Protein AF-A0A0D8Y1W6-F1 (afdb_monomer_lite)

Sequence (176 aa):
MQSVVPCFPGSSHENQMAIASGLFPGSQKAESCLRTAQSNTSSDCFEPIWSIYKRQAGGITALHSWPADSNIKAAYDQSDSYLGYRPDYFINGSLSLQSQLDMVLQWLGKSESLRPGLILVNYDGLRKIALKRYNQSEIRSELIEIDRSLDSFFLQLYRNDILGCVNIAIVSDQGE

Structure (mmCIF, N/CA/C/O backbone):
data_AF-A0A0D8Y1W6-F1
#
_entry.id   AF-A0A0D8Y1W6-F1
#
loop_
_atom_site.group_PDB
_atom_site.id
_atom_site.type_symbol
_atom_site.label_atom_id
_atom_site.label_alt_id
_atom_site.label_comp_id
_atom_site.label_asym_id
_atom_site.label_entity_id
_atom_site.label_seq_id
_atom_site.pdbx_PDB_ins_code
_atom_site.Cartn_x
_atom_site.Cartn_y
_atom_site.Cartn_z
_atom_site.occupancy
_atom_site.B_iso_or_equiv
_atom_site.auth_seq_id
_atom_site.auth_comp_id
_atom_site.auth_asym_id
_atom_site.auth_atom_id
_atom_site.pdbx_PDB_model_num
ATOM 1 N N . MET A 1 1 ? -13.876 -18.848 11.441 1.00 51.41 1 MET A N 1
ATOM 2 C CA . MET A 1 1 ? -13.401 -17.495 11.090 1.00 51.41 1 MET A CA 1
ATOM 3 C C . MET A 1 1 ? -11.927 -17.638 10.755 1.00 51.41 1 MET A C 1
ATOM 5 O O . MET A 1 1 ? -11.219 -18.215 11.568 1.00 51.41 1 MET A O 1
ATOM 9 N N . GLN A 1 2 ? -11.500 -17.282 9.545 1.00 80.50 2 GLN A N 1
ATOM 10 C CA . GLN A 1 2 ? -10.084 -17.338 9.161 1.00 80.50 2 GLN A CA 1
ATOM 11 C C . GLN A 1 2 ? -9.457 -15.975 9.474 1.00 80.50 2 GLN A C 1
ATOM 13 O O . GLN A 1 2 ? -10.071 -14.953 9.179 1.00 80.50 2 GLN A O 1
ATOM 18 N N . SER A 1 3 ? -8.285 -15.959 10.106 1.00 82.12 3 SER A N 1
ATOM 19 C CA . SER A 1 3 ? -7.547 -14.739 10.444 1.00 82.12 3 SER A CA 1
ATOM 20 C C . SER A 1 3 ? -6.061 -14.914 10.141 1.00 82.12 3 SER A C 1
ATOM 22 O O . SER A 1 3 ? -5.530 -16.024 10.195 1.00 82.12 3 SER A O 1
ATOM 24 N N . VAL A 1 4 ? -5.393 -13.807 9.818 1.00 84.44 4 VAL A N 1
ATOM 25 C CA . VAL A 1 4 ? -3.929 -13.747 9.769 1.00 84.44 4 VAL A CA 1
ATOM 26 C C . VAL A 1 4 ? -3.431 -13.522 11.196 1.00 84.44 4 VAL A C 1
ATOM 28 O O . VAL A 1 4 ? -3.931 -12.638 11.890 1.00 84.44 4 VAL A O 1
ATOM 31 N N . VAL A 1 5 ? -2.486 -14.347 11.649 1.00 86.50 5 VAL A N 1
ATOM 32 C CA . VAL A 1 5 ? -1.955 -14.285 13.017 1.00 86.50 5 VAL A CA 1
ATOM 33 C C . VAL A 1 5 ? -0.715 -13.381 13.033 1.00 86.50 5 VAL A C 1
ATOM 35 O O . VAL A 1 5 ? 0.247 -13.696 12.330 1.00 86.50 5 VAL A O 1
ATOM 38 N N . PRO A 1 6 ? -0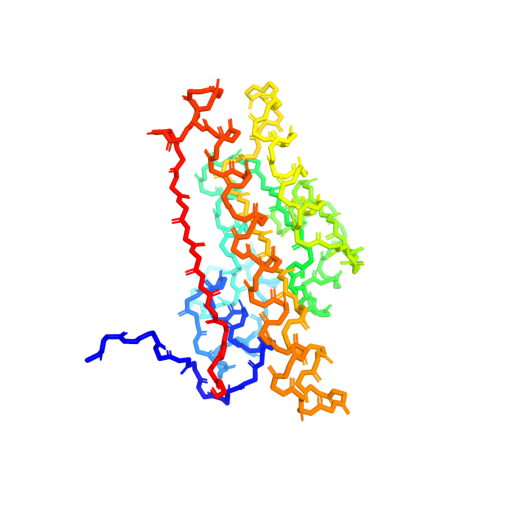.713 -12.273 13.800 1.00 87.62 6 PRO A N 1
ATOM 39 C CA . PRO A 1 6 ? 0.455 -11.404 13.915 1.00 87.62 6 PRO A CA 1
ATOM 40 C C . PRO A 1 6 ? 1.601 -12.099 14.661 1.00 87.62 6 PRO A C 1
ATOM 42 O O . PRO A 1 6 ? 1.391 -13.059 15.408 1.00 87.62 6 PRO A O 1
ATOM 45 N N . CYS A 1 7 ? 2.826 -11.600 14.495 1.00 85.81 7 CYS A N 1
ATOM 46 C CA . CYS A 1 7 ? 3.954 -12.079 15.282 1.00 85.81 7 CYS A CA 1
ATOM 47 C C . CYS A 1 7 ? 3.866 -11.595 16.739 1.00 85.81 7 CYS A C 1
ATOM 49 O O . CYS A 1 7 ? 3.197 -10.612 17.060 1.00 85.81 7 CYS A O 1
ATOM 51 N N . PHE A 1 8 ? 4.564 -12.308 17.627 1.00 81.69 8 PHE A N 1
ATOM 52 C CA . PHE A 1 8 ? 4.801 -11.872 19.001 1.00 81.69 8 PHE A CA 1
ATOM 53 C C . PHE A 1 8 ? 6.203 -11.237 19.108 1.00 81.69 8 PHE A C 1
ATOM 55 O O . PHE A 1 8 ? 7.159 -11.860 18.633 1.00 81.69 8 PHE A O 1
ATOM 62 N N . PRO A 1 9 ? 6.365 -10.060 19.745 1.00 81.19 9 PRO A N 1
ATOM 63 C CA . PRO A 1 9 ? 5.332 -9.235 20.380 1.00 81.19 9 PRO A CA 1
ATOM 64 C C . PRO A 1 9 ? 4.369 -8.625 19.355 1.00 81.19 9 PRO A C 1
ATOM 66 O O . PRO A 1 9 ? 4.768 -8.306 18.242 1.00 81.19 9 PRO A O 1
ATOM 69 N N . GLY A 1 10 ? 3.103 -8.435 19.741 1.00 77.06 10 GLY A N 1
ATOM 70 C CA . GLY A 1 10 ? 2.064 -7.852 18.883 1.00 77.06 10 GLY A CA 1
ATOM 71 C C . GLY A 1 10 ? 2.223 -6.344 18.674 1.00 77.06 10 GLY A C 1
ATOM 72 O O . GLY A 1 10 ? 1.259 -5.609 18.848 1.00 77.06 10 GLY A O 1
ATOM 73 N N . SER A 1 11 ? 3.437 -5.862 18.398 1.00 83.19 11 SER A N 1
ATOM 74 C CA . SER A 1 11 ? 3.701 -4.449 18.157 1.00 83.19 11 SER A CA 1
ATOM 75 C C . SER A 1 11 ? 3.625 -4.126 16.663 1.00 83.19 11 SER A C 1
ATOM 77 O O . SER A 1 11 ? 4.128 -4.860 15.816 1.00 83.19 11 SER A O 1
ATOM 79 N N . SER A 1 12 ? 3.014 -2.984 16.340 1.00 84.00 12 SER A N 1
ATOM 80 C CA . SER A 1 12 ? 2.843 -2.518 14.956 1.00 84.00 12 SER A CA 1
ATOM 81 C C . SER A 1 12 ? 4.146 -2.458 14.168 1.00 84.00 12 SER A C 1
ATOM 83 O O . SER A 1 12 ? 4.207 -2.969 13.056 1.00 84.00 12 SER A O 1
ATOM 85 N N . HIS A 1 13 ? 5.216 -1.920 14.762 1.00 84.44 13 HIS A N 1
ATOM 86 C CA . HIS A 1 13 ? 6.500 -1.834 14.072 1.00 84.44 13 HIS A CA 1
ATOM 87 C C . HIS A 1 13 ? 7.050 -3.224 13.728 1.00 84.44 13 HIS A C 1
ATOM 89 O O . HIS A 1 13 ? 7.363 -3.486 12.571 1.00 84.44 13 HIS A O 1
ATOM 95 N N . GLU A 1 14 ? 7.115 -4.137 14.699 1.00 85.31 14 GLU A N 1
ATOM 96 C CA . GLU A 1 14 ? 7.667 -5.481 14.489 1.00 85.31 14 GLU A CA 1
ATOM 97 C C . GLU A 1 14 ? 6.832 -6.290 13.487 1.00 85.31 14 GLU A C 1
ATOM 99 O O . GLU A 1 14 ? 7.389 -6.993 12.642 1.00 85.31 14 GLU A O 1
ATOM 104 N N . ASN A 1 15 ? 5.504 -6.152 13.517 1.00 89.19 15 ASN A N 1
ATOM 105 C CA . ASN A 1 15 ? 4.618 -6.840 12.582 1.00 89.19 15 ASN A CA 1
ATOM 106 C C . ASN A 1 15 ? 4.668 -6.252 11.169 1.00 89.19 15 ASN A C 1
ATOM 108 O O . ASN A 1 15 ? 4.690 -7.008 10.202 1.00 89.19 15 ASN A O 1
ATOM 112 N N . GLN A 1 16 ? 4.759 -4.929 11.015 1.00 89.19 16 GLN A N 1
ATOM 113 C CA . GLN A 1 16 ? 4.969 -4.298 9.706 1.00 89.19 16 GLN A CA 1
ATOM 114 C C . GLN A 1 16 ? 6.308 -4.730 9.089 1.00 89.19 16 GLN A C 1
ATOM 116 O O . GLN A 1 16 ? 6.381 -5.033 7.896 1.00 89.19 16 GLN A O 1
ATOM 121 N N . MET A 1 17 ? 7.364 -4.830 9.901 1.00 86.00 17 MET A N 1
ATOM 122 C CA . MET A 1 17 ? 8.653 -5.355 9.448 1.00 86.00 17 MET A CA 1
ATOM 123 C C . MET A 1 17 ? 8.585 -6.854 9.133 1.00 86.00 17 MET A C 1
ATOM 125 O O . MET A 1 17 ? 9.200 -7.293 8.161 1.00 86.00 17 MET A O 1
ATOM 129 N N . ALA A 1 18 ? 7.800 -7.634 9.881 1.00 88.12 18 ALA A N 1
ATOM 130 C CA . ALA A 1 18 ? 7.564 -9.049 9.594 1.00 88.12 18 ALA A CA 1
ATOM 131 C C . ALA A 1 18 ? 6.827 -9.233 8.262 1.00 88.12 18 ALA A C 1
ATOM 133 O O . ALA A 1 18 ? 7.240 -10.057 7.453 1.00 88.12 18 ALA A O 1
ATOM 134 N N . ILE A 1 19 ? 5.805 -8.418 7.982 1.00 91.19 19 ILE A N 1
ATOM 135 C CA . ILE A 1 19 ? 5.100 -8.406 6.690 1.00 91.19 19 ILE A CA 1
ATOM 136 C C . ILE A 1 19 ? 6.080 -8.114 5.548 1.00 91.19 19 ILE A C 1
ATOM 138 O O . ILE A 1 19 ? 6.037 -8.768 4.509 1.00 91.19 19 ILE A O 1
ATOM 142 N N . ALA A 1 20 ? 6.986 -7.155 5.743 1.00 89.12 20 ALA A N 1
ATOM 143 C CA . ALA A 1 20 ? 7.932 -6.752 4.712 1.00 89.12 20 ALA A CA 1
ATOM 144 C C . ALA A 1 20 ? 9.125 -7.703 4.531 1.00 89.12 20 ALA A C 1
ATOM 146 O O . ALA A 1 20 ? 9.789 -7.609 3.507 1.00 89.12 20 ALA A O 1
ATOM 147 N N . SER A 1 21 ? 9.440 -8.576 5.489 1.00 85.50 21 SER A N 1
ATOM 148 C CA . SER A 1 21 ? 10.651 -9.421 5.443 1.00 85.50 21 SER A CA 1
ATOM 149 C C . SER A 1 21 ? 10.379 -10.923 5.500 1.00 85.50 21 SER A C 1
ATOM 151 O O . SER A 1 21 ? 11.247 -11.713 5.147 1.00 85.50 21 SER A O 1
ATOM 153 N N . GLY A 1 22 ? 9.202 -11.338 5.970 1.00 88.19 22 GLY A N 1
ATOM 154 C CA . GLY A 1 22 ? 8.909 -12.731 6.306 1.00 88.19 22 GLY A CA 1
ATOM 155 C C . GLY A 1 22 ? 9.619 -13.229 7.572 1.00 88.19 22 GLY A C 1
ATOM 156 O O . GLY A 1 22 ? 9.570 -14.424 7.859 1.00 88.19 22 GLY A O 1
ATOM 157 N N . LEU A 1 23 ? 10.279 -12.347 8.333 1.00 85.19 23 LEU A N 1
ATOM 158 C CA . LEU A 1 23 ? 11.065 -12.708 9.513 1.00 85.19 23 LEU A CA 1
ATOM 159 C C . LEU A 1 23 ? 10.307 -12.439 10.816 1.00 85.19 23 LEU A C 1
ATOM 161 O O . LEU A 1 23 ? 9.689 -11.385 10.995 1.00 85.19 23 LEU A O 1
ATOM 165 N N . PHE A 1 24 ? 10.442 -13.360 11.774 1.00 85.44 24 PHE A N 1
ATOM 166 C CA . PHE A 1 24 ? 9.971 -13.150 13.143 1.00 85.44 24 PHE A CA 1
ATOM 167 C C . PHE A 1 24 ? 10.706 -11.974 13.813 1.00 85.44 24 PHE A C 1
ATOM 169 O O . PHE A 1 24 ? 11.888 -11.762 13.529 1.00 85.44 24 PHE A O 1
ATOM 176 N N . PRO A 1 25 ? 10.080 -11.267 14.775 1.00 82.88 25 PRO A N 1
ATOM 177 C CA . PRO A 1 25 ? 10.680 -10.108 15.448 1.00 82.88 25 PRO A CA 1
ATOM 178 C C . PRO A 1 25 ? 12.061 -10.369 16.067 1.00 82.88 25 PRO A C 1
ATOM 180 O O . PRO A 1 25 ? 12.925 -9.495 16.060 1.00 82.88 25 PRO A O 1
ATOM 183 N N . GLY A 1 26 ? 12.309 -11.587 16.562 1.00 77.50 26 GLY A N 1
ATOM 184 C CA . GLY A 1 26 ? 13.626 -11.985 17.073 1.00 77.50 26 GLY A CA 1
ATOM 185 C C . GLY A 1 26 ? 14.726 -11.984 16.004 1.00 77.50 26 GLY A C 1
ATOM 186 O O . GLY A 1 26 ? 15.849 -11.580 16.289 1.00 77.50 26 GLY A O 1
ATOM 187 N N . SER A 1 27 ? 14.392 -12.371 14.771 1.00 77.12 27 SER A N 1
ATOM 188 C CA . SER A 1 27 ? 15.316 -12.436 13.630 1.00 77.12 27 SER A CA 1
ATOM 189 C C . SER A 1 27 ? 15.483 -11.090 12.920 1.00 77.12 27 SER A C 1
ATOM 191 O O . SER A 1 27 ? 16.483 -10.879 12.248 1.00 77.12 27 SER A O 1
ATOM 193 N N . GLN A 1 28 ? 14.551 -10.149 13.100 1.00 72.81 28 GLN A N 1
ATOM 194 C CA . GLN A 1 28 ? 14.673 -8.783 12.565 1.00 72.81 28 GLN A CA 1
ATOM 195 C C . GLN A 1 28 ? 15.815 -7.990 13.219 1.00 72.81 28 GLN A C 1
ATOM 197 O O . GLN A 1 28 ? 16.329 -7.047 12.630 1.00 72.81 28 GLN A O 1
ATOM 202 N N . LYS A 1 29 ? 16.208 -8.376 14.440 1.00 60.69 29 LYS A N 1
ATOM 203 C CA . LYS A 1 29 ? 17.311 -7.770 15.202 1.00 60.69 29 LYS A CA 1
ATOM 204 C C . LYS A 1 29 ? 18.680 -8.364 14.856 1.00 60.69 29 LYS A C 1
ATOM 206 O O . LYS A 1 29 ? 19.678 -7.901 15.406 1.00 60.69 29 LYS A O 1
ATOM 211 N N . ALA A 1 30 ? 18.734 -9.392 14.002 1.00 51.75 30 ALA A N 1
ATOM 212 C CA . ALA A 1 30 ? 19.996 -9.870 13.449 1.00 51.75 30 ALA A CA 1
ATOM 213 C C . ALA A 1 30 ? 20.663 -8.729 12.665 1.00 51.75 30 ALA A C 1
ATOM 215 O O . ALA A 1 30 ? 19.964 -7.882 12.105 1.00 51.75 30 ALA A O 1
ATOM 216 N N . GLU A 1 31 ? 22.001 -8.666 12.673 1.00 51.28 31 GLU A N 1
ATOM 217 C CA . GLU A 1 31 ? 22.733 -7.591 11.997 1.00 51.28 31 GLU A CA 1
ATOM 218 C C . GLU A 1 31 ? 22.197 -7.401 10.573 1.00 51.28 31 GLU A C 1
ATOM 220 O O . GLU A 1 31 ? 22.100 -8.347 9.788 1.00 51.28 31 GLU A O 1
ATOM 225 N N . SER A 1 32 ? 21.819 -6.161 10.250 1.00 50.41 32 SER A N 1
ATOM 226 C CA . SER A 1 32 ? 21.448 -5.805 8.887 1.00 50.41 32 SER A CA 1
ATOM 227 C C . SER A 1 32 ? 22.598 -6.205 7.964 1.00 50.41 32 SER A C 1
ATOM 229 O O . SER A 1 32 ? 23.763 -5.956 8.284 1.00 50.41 32 SER A O 1
ATOM 231 N N . CYS A 1 33 ? 22.284 -6.802 6.812 1.00 51.72 33 CYS A N 1
ATOM 232 C CA . CYS A 1 33 ? 23.255 -7.358 5.855 1.00 51.72 33 CYS A CA 1
ATOM 233 C C . CYS A 1 33 ? 24.248 -6.331 5.261 1.00 51.72 33 CYS A C 1
ATOM 235 O O . CYS A 1 33 ? 25.040 -6.637 4.372 1.00 51.72 33 CYS A O 1
ATOM 237 N N . LEU A 1 34 ? 24.234 -5.101 5.775 1.00 49.12 34 LEU A N 1
ATOM 238 C CA . LEU A 1 34 ? 25.102 -3.968 5.471 1.00 49.12 34 LEU A CA 1
ATOM 239 C C . LEU A 1 34 ? 26.596 -4.313 5.526 1.00 49.12 34 LEU A C 1
ATOM 241 O O . LEU A 1 34 ? 27.392 -3.628 4.894 1.00 49.12 34 LEU A O 1
ATOM 245 N N . ARG A 1 35 ? 26.990 -5.368 6.255 1.00 42.22 35 ARG A N 1
ATOM 246 C CA . ARG A 1 35 ? 28.394 -5.795 6.393 1.00 42.22 35 ARG A CA 1
ATOM 247 C C . ARG A 1 35 ? 28.804 -6.991 5.529 1.00 42.22 35 ARG A C 1
ATOM 249 O O . ARG A 1 35 ? 29.995 -7.176 5.295 1.00 42.22 35 ARG A O 1
ATOM 256 N N . THR A 1 36 ? 27.868 -7.798 5.037 1.00 42.44 36 THR A N 1
ATOM 257 C CA . THR A 1 36 ? 28.167 -9.111 4.429 1.00 42.44 36 THR A CA 1
ATOM 258 C C . THR A 1 36 ? 28.273 -9.105 2.908 1.00 42.44 36 THR A C 1
ATOM 260 O O . THR A 1 36 ? 28.678 -10.113 2.340 1.00 42.44 36 THR A O 1
ATOM 263 N N . ALA A 1 37 ? 28.080 -7.970 2.227 1.00 44.28 37 ALA A N 1
ATOM 264 C CA . ALA A 1 37 ? 28.405 -7.859 0.796 1.00 44.28 37 ALA A CA 1
ATOM 265 C C . ALA A 1 37 ? 29.904 -8.106 0.474 1.00 44.28 37 ALA A C 1
ATOM 267 O O . ALA A 1 37 ? 30.266 -8.229 -0.693 1.00 44.28 37 ALA A O 1
ATOM 268 N N . GLN A 1 38 ? 30.774 -8.205 1.492 1.00 43.62 38 GLN A N 1
ATOM 269 C CA . GLN A 1 38 ? 32.194 -8.569 1.364 1.00 43.62 38 GLN A CA 1
ATOM 270 C C . GLN A 1 38 ? 32.546 -9.975 1.899 1.00 43.62 38 GLN A C 1
ATOM 272 O O . GLN A 1 38 ? 33.697 -10.389 1.788 1.00 43.62 38 GLN A O 1
ATOM 277 N N . SER A 1 39 ? 31.594 -10.731 2.459 1.00 41.38 39 SER A N 1
ATOM 278 C CA . SER A 1 39 ? 31.847 -12.040 3.079 1.00 41.38 39 SER A CA 1
ATOM 279 C C . SER A 1 39 ? 30.877 -13.086 2.536 1.00 41.38 39 SER A C 1
ATOM 281 O O . SER A 1 39 ? 29.672 -12.971 2.733 1.00 41.38 39 SER A O 1
ATOM 283 N N . ASN A 1 40 ? 31.400 -14.136 1.894 1.00 42.47 40 ASN A N 1
ATOM 284 C CA . ASN A 1 40 ? 30.665 -15.291 1.342 1.00 42.47 40 ASN A CA 1
ATOM 285 C C . ASN A 1 40 ? 30.001 -16.193 2.413 1.00 42.47 40 ASN A C 1
ATOM 287 O O . ASN A 1 40 ? 29.949 -17.413 2.271 1.00 42.47 40 ASN A O 1
ATOM 291 N N . THR A 1 41 ? 29.507 -15.623 3.506 1.00 39.59 41 THR A N 1
ATOM 292 C CA . THR A 1 41 ? 28.873 -16.347 4.605 1.00 39.59 41 THR A CA 1
ATOM 293 C C . THR A 1 41 ? 27.393 -15.997 4.647 1.00 39.59 41 THR A C 1
ATOM 295 O O . THR A 1 41 ? 27.019 -14.882 5.001 1.00 39.59 41 THR A O 1
ATOM 298 N N . SER A 1 42 ? 26.557 -16.965 4.276 1.00 48.38 42 SER A N 1
ATOM 299 C CA . SER A 1 42 ? 25.107 -16.932 4.452 1.00 48.38 42 SER A CA 1
ATOM 300 C C . SER A 1 42 ? 24.768 -16.929 5.945 1.00 48.38 42 SER A C 1
ATOM 302 O O . SER A 1 42 ? 24.788 -17.977 6.592 1.00 48.38 42 SER A O 1
ATOM 304 N N . SER A 1 43 ? 24.480 -15.763 6.503 1.00 45.22 43 SER A N 1
ATOM 305 C CA . SER A 1 43 ? 23.891 -15.622 7.834 1.00 45.22 43 SER A CA 1
ATOM 306 C C . SER A 1 43 ? 22.563 -14.890 7.707 1.00 45.22 43 SER A C 1
ATOM 308 O O . SER A 1 43 ? 22.471 -13.960 6.910 1.00 45.22 43 SER A O 1
ATOM 310 N N . ASP A 1 44 ? 21.561 -15.337 8.467 1.00 50.22 44 ASP A N 1
ATOM 311 C CA . ASP A 1 44 ? 20.191 -14.817 8.539 1.00 50.22 44 ASP A CA 1
ATOM 312 C C . ASP A 1 44 ? 20.152 -13.287 8.649 1.00 50.22 44 ASP A C 1
ATOM 314 O O . ASP A 1 44 ? 20.210 -12.712 9.735 1.00 50.22 44 ASP A O 1
ATOM 318 N N . CYS A 1 45 ? 20.085 -12.623 7.503 1.00 63.34 45 CYS A N 1
ATOM 319 C CA . CYS A 1 45 ? 20.087 -11.177 7.414 1.00 63.34 45 CYS A CA 1
ATOM 320 C C . CYS A 1 45 ? 18.678 -10.640 7.234 1.00 63.34 45 CYS A C 1
ATOM 322 O O . CYS A 1 45 ? 17.898 -11.146 6.426 1.00 63.34 45 CYS A O 1
ATOM 324 N N . PHE A 1 46 ? 18.405 -9.520 7.894 1.00 72.50 46 PHE A N 1
ATOM 325 C CA . PHE A 1 46 ? 17.236 -8.715 7.595 1.00 72.50 46 PHE A CA 1
ATOM 326 C C . PHE A 1 46 ? 17.380 -8.057 6.205 1.00 72.50 46 PHE A C 1
ATOM 328 O O . PHE A 1 46 ? 18.236 -7.193 6.003 1.00 72.50 46 PHE A O 1
ATOM 335 N N . GLU A 1 47 ? 16.533 -8.449 5.248 1.00 78.25 47 GLU A N 1
ATOM 336 C CA . GLU A 1 47 ? 16.372 -7.778 3.953 1.00 78.25 47 GLU A CA 1
ATOM 337 C C . GLU A 1 47 ? 14.870 -7.572 3.672 1.00 78.25 47 GLU A C 1
ATOM 339 O O . GLU A 1 47 ? 14.110 -8.542 3.643 1.00 78.25 47 GLU A O 1
ATOM 344 N N . PRO A 1 48 ? 14.400 -6.328 3.484 1.00 84.62 48 PRO A N 1
ATOM 345 C CA . PRO A 1 48 ? 12.996 -6.074 3.197 1.00 84.62 48 PRO A CA 1
ATOM 346 C C . PRO A 1 48 ? 12.654 -6.375 1.731 1.00 84.62 48 PRO A C 1
ATOM 348 O O . PRO A 1 48 ? 13.490 -6.241 0.836 1.00 84.62 48 PRO A O 1
ATOM 351 N N . ILE A 1 49 ? 11.387 -6.692 1.463 1.00 89.69 49 ILE A N 1
ATOM 352 C CA . ILE A 1 49 ? 10.886 -7.118 0.150 1.00 89.69 49 ILE A CA 1
ATOM 353 C C . ILE A 1 49 ? 11.193 -6.121 -0.969 1.00 89.69 49 ILE A C 1
ATOM 355 O O . ILE A 1 49 ? 11.459 -6.537 -2.093 1.00 89.69 49 ILE A O 1
ATOM 359 N N . TRP A 1 50 ? 11.232 -4.815 -0.683 1.00 89.50 50 TRP A N 1
ATOM 360 C CA . TRP A 1 50 ? 11.604 -3.819 -1.689 1.00 89.50 50 TRP A CA 1
ATOM 361 C C . TRP A 1 50 ? 13.075 -3.912 -2.099 1.00 89.50 50 TRP A C 1
ATOM 363 O O . TRP A 1 50 ? 13.364 -3.800 -3.285 1.00 89.50 50 TRP A O 1
ATOM 373 N N . SER A 1 51 ? 13.990 -4.199 -1.170 1.00 85.44 51 SER A N 1
ATOM 374 C CA . SER A 1 51 ? 15.402 -4.449 -1.498 1.00 85.44 51 SER A CA 1
ATOM 375 C C . SER A 1 51 ? 15.546 -5.705 -2.356 1.00 85.44 51 SER A C 1
ATOM 377 O O . SER A 1 51 ? 16.188 -5.679 -3.408 1.00 85.44 51 SER A O 1
ATOM 379 N N . ILE A 1 52 ? 14.864 -6.786 -1.962 1.00 86.75 52 ILE A N 1
ATOM 380 C CA . ILE A 1 52 ? 14.866 -8.054 -2.702 1.00 86.75 52 ILE A CA 1
ATOM 381 C C . ILE A 1 52 ? 14.328 -7.846 -4.121 1.00 86.75 52 ILE A C 1
ATOM 383 O O . ILE A 1 52 ? 14.951 -8.291 -5.084 1.00 86.75 52 ILE A O 1
ATOM 387 N N . TYR A 1 53 ? 13.204 -7.139 -4.265 1.00 90.44 53 TYR A N 1
ATOM 388 C CA . TYR A 1 53 ? 12.584 -6.862 -5.558 1.00 90.44 53 TYR A CA 1
ATOM 389 C C . TYR A 1 53 ? 13.513 -6.062 -6.477 1.00 90.44 53 TYR A C 1
ATOM 391 O O . TYR A 1 53 ? 13.709 -6.446 -7.629 1.00 90.44 53 TYR A O 1
ATOM 399 N N . LYS A 1 54 ? 14.161 -5.006 -5.969 1.00 87.06 54 LYS A N 1
ATOM 400 C CA . LYS A 1 54 ? 15.153 -4.245 -6.745 1.00 87.06 54 LYS A CA 1
ATOM 401 C C . LYS A 1 54 ? 16.320 -5.125 -7.179 1.00 87.06 54 LYS A C 1
ATOM 403 O O . LYS A 1 54 ? 16.697 -5.119 -8.346 1.00 87.06 54 LYS A O 1
ATOM 408 N N . ARG A 1 55 ? 16.883 -5.905 -6.255 1.00 85.56 55 ARG A N 1
ATOM 409 C CA . ARG A 1 55 ? 18.064 -6.738 -6.509 1.00 85.56 55 ARG A CA 1
ATOM 410 C C . ARG A 1 55 ? 17.791 -7.886 -7.480 1.00 85.56 55 ARG A C 1
ATOM 412 O O . ARG A 1 55 ? 18.654 -8.198 -8.293 1.00 85.56 55 ARG A O 1
ATOM 419 N N . GLN A 1 56 ? 16.631 -8.533 -7.377 1.00 86.94 56 GLN A N 1
ATOM 420 C CA . GLN A 1 56 ? 16.308 -9.722 -8.171 1.00 86.94 56 GLN A CA 1
ATOM 421 C C . GLN A 1 56 ? 15.583 -9.398 -9.477 1.00 86.94 56 GLN A C 1
ATOM 423 O O . GLN A 1 56 ? 15.870 -10.023 -10.494 1.00 86.94 56 GLN A O 1
ATOM 428 N N . ALA A 1 57 ? 14.653 -8.441 -9.463 1.00 88.62 57 ALA A N 1
ATOM 429 C CA . ALA A 1 57 ? 13.847 -8.094 -10.631 1.00 88.62 57 ALA A CA 1
ATOM 430 C C . ALA A 1 57 ? 14.342 -6.832 -11.357 1.00 88.62 57 ALA A C 1
ATOM 432 O O . ALA A 1 57 ? 13.870 -6.546 -12.453 1.00 88.62 57 ALA A O 1
ATOM 433 N N . GLY A 1 58 ? 15.250 -6.049 -10.758 1.00 87.12 58 GLY A N 1
ATOM 434 C CA . GLY A 1 58 ? 15.679 -4.757 -11.311 1.00 87.12 58 GLY A CA 1
ATOM 435 C C . GLY A 1 58 ? 14.563 -3.706 -11.352 1.00 87.12 58 GLY A C 1
ATOM 436 O O . GLY A 1 58 ? 14.694 -2.699 -12.042 1.00 87.12 58 GLY A O 1
ATOM 437 N N . GLY A 1 59 ? 13.444 -3.956 -10.667 1.00 91.44 59 GLY A N 1
ATOM 438 C CA . GLY A 1 59 ? 12.236 -3.149 -10.775 1.00 91.44 59 GLY A CA 1
ATOM 439 C C . GLY A 1 59 ? 12.212 -1.947 -9.833 1.00 91.44 59 GLY A C 1
ATOM 440 O O . GLY A 1 59 ? 12.931 -1.890 -8.839 1.00 91.44 59 GLY A O 1
ATOM 441 N N . ILE A 1 60 ? 11.323 -1.002 -10.136 1.00 94.50 60 ILE A N 1
ATOM 442 C CA . ILE A 1 60 ? 11.112 0.216 -9.347 1.00 94.50 60 ILE A CA 1
ATOM 443 C C . ILE A 1 60 ? 10.176 -0.073 -8.171 1.00 94.50 60 ILE A C 1
ATOM 445 O O . ILE A 1 60 ? 9.211 -0.833 -8.290 1.00 94.50 60 ILE A O 1
ATOM 449 N N . THR A 1 61 ? 10.444 0.565 -7.038 1.00 94.38 61 THR A N 1
ATOM 450 C CA . THR A 1 61 ? 9.725 0.383 -5.774 1.00 94.38 61 THR A CA 1
ATOM 451 C C . THR A 1 61 ? 9.211 1.707 -5.220 1.00 94.38 61 THR A C 1
ATOM 453 O O . THR A 1 61 ? 9.880 2.739 -5.313 1.00 94.38 61 THR A O 1
ATOM 456 N N . ALA A 1 62 ? 8.017 1.689 -4.627 1.00 95.12 62 ALA A N 1
ATOM 457 C CA . ALA A 1 62 ? 7.421 2.862 -3.998 1.00 95.12 62 ALA A CA 1
ATOM 458 C C . ALA A 1 62 ? 6.843 2.543 -2.619 1.00 95.12 62 ALA A C 1
ATOM 460 O O . ALA A 1 62 ? 6.057 1.614 -2.459 1.00 95.12 62 ALA A O 1
ATOM 461 N N . LEU A 1 63 ? 7.217 3.335 -1.621 1.00 93.12 63 LEU A N 1
ATOM 462 C CA . LEU A 1 63 ? 6.764 3.191 -0.242 1.00 93.12 63 LEU A CA 1
ATOM 463 C C . LEU A 1 63 ? 6.069 4.482 0.209 1.00 93.12 63 LEU A C 1
ATOM 465 O O . LEU A 1 63 ? 6.655 5.566 0.148 1.00 93.12 63 LEU A O 1
ATOM 469 N N . HIS A 1 64 ? 4.840 4.355 0.709 1.00 93.00 64 HIS A N 1
ATOM 470 C CA . HIS A 1 64 ? 4.092 5.430 1.353 1.00 93.00 64 HIS A CA 1
ATOM 471 C C . HIS A 1 64 ? 3.873 5.108 2.833 1.00 93.00 64 HIS A C 1
ATOM 473 O O . HIS A 1 64 ? 3.151 4.177 3.181 1.00 93.00 64 HIS A O 1
ATOM 479 N N . SER A 1 65 ? 4.485 5.895 3.716 1.00 89.38 65 SER A N 1
ATOM 480 C CA . SER A 1 65 ? 4.365 5.807 5.179 1.00 89.38 65 SER A CA 1
ATOM 481 C C . SER A 1 65 ? 4.705 4.438 5.787 1.00 89.38 65 SER A C 1
ATOM 483 O O . SER A 1 65 ? 4.449 4.209 6.971 1.00 89.38 65 SER A O 1
ATOM 485 N N . TRP A 1 66 ? 5.299 3.526 5.010 1.00 88.75 66 TRP A N 1
ATOM 486 C CA . TRP A 1 66 ? 5.793 2.250 5.516 1.00 88.75 66 TRP A CA 1
ATOM 487 C C . TRP A 1 66 ? 6.941 2.511 6.498 1.00 88.75 66 TRP A C 1
ATOM 489 O O . TRP A 1 66 ? 7.809 3.340 6.192 1.00 88.75 66 TRP A O 1
ATOM 499 N N . PRO A 1 67 ? 6.975 1.852 7.670 1.00 78.38 67 PRO A N 1
ATOM 500 C CA . PRO A 1 67 ? 8.073 2.045 8.603 1.00 78.38 67 PRO A CA 1
ATOM 501 C C . PRO A 1 67 ? 9.399 1.654 7.945 1.00 78.38 67 PRO A C 1
ATOM 503 O O . PRO A 1 67 ? 9.560 0.559 7.410 1.00 78.38 67 PRO A O 1
ATOM 506 N N . ALA A 1 68 ? 10.371 2.552 8.023 1.00 65.81 68 ALA A N 1
ATOM 507 C CA . ALA A 1 68 ? 11.769 2.210 7.836 1.00 65.81 68 ALA A CA 1
ATOM 508 C C . ALA A 1 68 ? 12.429 2.300 9.213 1.00 65.81 68 ALA A C 1
ATOM 510 O O . ALA A 1 68 ? 12.353 3.346 9.862 1.00 65.81 68 ALA A O 1
ATOM 511 N N . ASP A 1 69 ? 13.037 1.206 9.676 1.00 59.12 69 ASP A N 1
ATOM 512 C CA . ASP A 1 69 ? 13.851 1.211 10.895 1.00 59.12 69 ASP A CA 1
ATOM 513 C C . ASP A 1 69 ? 14.950 2.288 10.775 1.00 59.12 69 ASP A C 1
ATOM 515 O O . ASP A 1 69 ? 15.481 2.553 9.697 1.00 59.12 69 ASP A O 1
ATOM 519 N N . SER A 1 70 ? 15.313 2.905 11.896 1.00 54.72 70 SER A N 1
ATOM 520 C CA . SER A 1 70 ? 16.537 3.686 12.075 1.00 54.72 70 SER A CA 1
ATOM 521 C C . SER A 1 70 ? 17.788 3.037 11.466 1.00 54.72 70 SER A C 1
ATOM 523 O O . SER A 1 70 ? 18.597 3.753 10.882 1.00 54.72 70 SER A O 1
ATOM 525 N N . ASN A 1 71 ? 17.914 1.707 11.506 1.00 50.78 71 ASN A N 1
ATOM 526 C CA . ASN A 1 71 ? 19.013 0.969 10.870 1.00 50.78 71 ASN A CA 1
ATOM 527 C C . ASN A 1 71 ? 18.942 1.006 9.335 1.00 50.78 71 ASN A C 1
ATOM 529 O O . ASN A 1 71 ? 19.958 1.159 8.661 1.00 50.78 71 ASN A O 1
ATOM 533 N N . ILE A 1 72 ? 17.731 0.922 8.778 1.00 56.56 72 ILE A N 1
ATOM 534 C CA . ILE A 1 72 ? 17.468 1.073 7.342 1.00 56.56 72 ILE A CA 1
ATOM 535 C C . ILE A 1 72 ? 17.707 2.531 6.919 1.00 56.56 72 ILE A C 1
ATOM 537 O O . ILE A 1 72 ? 18.285 2.797 5.872 1.00 56.56 72 ILE A O 1
ATOM 541 N N . LYS A 1 73 ? 17.321 3.489 7.765 1.00 57.31 73 LYS A N 1
ATOM 542 C CA . LYS A 1 73 ? 17.539 4.918 7.534 1.00 57.31 73 LYS A CA 1
ATOM 543 C C . LYS A 1 73 ? 19.025 5.292 7.589 1.00 57.31 73 LYS A C 1
ATOM 545 O O . LYS A 1 73 ? 19.490 6.021 6.726 1.00 57.31 73 LYS A O 1
ATOM 550 N N . ALA A 1 74 ? 19.781 4.737 8.536 1.00 52.59 74 ALA A N 1
ATOM 551 C CA . ALA A 1 74 ? 21.231 4.902 8.619 1.00 52.59 74 ALA A CA 1
ATOM 552 C C . ALA A 1 74 ? 21.959 4.261 7.424 1.00 52.59 74 ALA A C 1
ATOM 554 O O . ALA A 1 74 ? 22.955 4.808 6.956 1.00 52.59 74 ALA A O 1
ATOM 555 N N . ALA A 1 75 ? 21.437 3.150 6.891 1.00 51.81 75 ALA A N 1
ATOM 556 C CA . ALA A 1 75 ? 21.918 2.552 5.647 1.00 51.81 75 ALA A CA 1
ATOM 557 C C . ALA A 1 75 ? 21.648 3.425 4.409 1.00 51.81 75 ALA A C 1
ATOM 559 O O . ALA A 1 75 ? 22.406 3.361 3.450 1.00 51.81 75 ALA A O 1
ATOM 560 N N . TYR A 1 76 ? 20.593 4.248 4.414 1.00 54.69 76 TYR A N 1
ATOM 561 C CA . TYR A 1 76 ? 20.303 5.175 3.312 1.00 54.69 76 TYR A CA 1
ATOM 562 C C . TYR A 1 76 ? 21.260 6.370 3.255 1.00 54.69 76 TYR A C 1
ATOM 564 O O . TYR A 1 76 ? 21.450 6.932 2.177 1.00 54.69 76 TYR A O 1
ATOM 572 N N . ASP A 1 77 ? 21.836 6.754 4.396 1.00 52.38 77 ASP A N 1
ATOM 573 C CA . ASP A 1 77 ? 22.676 7.948 4.537 1.00 52.38 77 ASP A CA 1
ATOM 574 C C . ASP A 1 77 ? 24.179 7.656 4.348 1.00 52.38 77 ASP A C 1
ATOM 576 O O . ASP A 1 77 ? 24.985 8.581 4.221 1.00 52.38 77 ASP A O 1
ATOM 580 N N . GLN A 1 78 ? 24.581 6.382 4.298 1.00 47.47 78 GLN A N 1
ATOM 581 C CA . GLN A 1 78 ? 25.964 5.971 4.050 1.00 47.47 78 GLN A CA 1
ATOM 582 C C . GLN A 1 78 ? 26.085 5.461 2.606 1.00 47.47 78 GLN A C 1
ATOM 584 O O . GLN A 1 78 ? 25.566 4.407 2.317 1.00 47.47 78 GLN A O 1
ATOM 589 N N . SER A 1 79 ? 26.745 6.226 1.725 1.00 46.50 79 SER A N 1
ATOM 590 C CA . SER A 1 79 ? 27.312 5.894 0.389 1.00 46.50 79 SER A CA 1
ATOM 591 C C . SER A 1 79 ? 26.472 5.224 -0.734 1.00 46.50 79 SER A C 1
ATOM 593 O O . SER A 1 79 ? 25.539 4.456 -0.530 1.00 46.50 79 SER A O 1
ATOM 595 N N . ASP A 1 80 ? 26.902 5.449 -1.988 1.00 48.09 80 ASP A N 1
ATOM 596 C CA . ASP A 1 80 ? 26.318 4.905 -3.239 1.00 48.09 80 ASP A CA 1
ATOM 597 C C . ASP A 1 80 ? 26.238 3.364 -3.308 1.00 48.09 80 ASP A C 1
ATOM 599 O O . ASP A 1 80 ? 25.475 2.798 -4.090 1.00 48.09 80 ASP A O 1
ATOM 603 N N . SER A 1 81 ? 26.982 2.652 -2.461 1.00 45.38 81 SER A N 1
ATOM 604 C CA . SER A 1 81 ? 26.950 1.187 -2.345 1.00 45.38 81 SER A CA 1
ATOM 605 C C . SER A 1 81 ? 25.647 0.624 -1.752 1.00 45.38 81 SER A C 1
ATOM 607 O O . SER A 1 81 ? 25.453 -0.589 -1.771 1.00 45.38 81 SER A O 1
ATOM 609 N N . TYR A 1 82 ? 24.749 1.479 -1.248 1.00 51.19 82 TYR A N 1
ATOM 610 C CA . TYR A 1 82 ? 23.506 1.092 -0.564 1.00 51.19 82 TYR A CA 1
ATOM 611 C C . TYR A 1 82 ? 22.230 1.469 -1.341 1.00 51.19 82 TYR A C 1
ATOM 613 O O . TYR A 1 82 ? 21.112 1.264 -0.861 1.00 51.19 82 TYR A O 1
ATOM 621 N N . LEU A 1 83 ? 22.378 1.938 -2.589 1.00 50.53 83 LEU A N 1
ATOM 622 C CA . LEU A 1 83 ? 21.278 2.283 -3.507 1.00 50.53 83 LEU A CA 1
ATOM 623 C C . LEU A 1 83 ? 20.288 1.126 -3.768 1.00 50.53 83 LEU A C 1
ATOM 625 O O . LEU A 1 83 ? 19.141 1.368 -4.155 1.00 50.53 83 LEU A O 1
ATOM 629 N N . GLY A 1 84 ? 20.706 -0.123 -3.527 1.00 56.12 84 GLY A N 1
ATOM 630 C CA . GLY A 1 84 ? 19.853 -1.311 -3.635 1.00 56.12 84 GLY A CA 1
ATOM 631 C C . GLY A 1 84 ? 18.779 -1.429 -2.545 1.00 56.12 84 GLY A C 1
ATOM 632 O O . GLY A 1 84 ? 17.742 -2.031 -2.796 1.00 56.12 84 GLY A O 1
ATOM 633 N N . TYR A 1 85 ? 18.980 -0.814 -1.373 1.00 65.62 85 TYR A N 1
ATOM 634 C CA . TYR A 1 85 ? 18.063 -0.933 -0.230 1.00 65.62 85 TYR A CA 1
ATOM 635 C C . TYR A 1 85 ? 17.012 0.176 -0.168 1.00 65.62 85 TYR A C 1
ATOM 637 O O . TYR A 1 85 ? 15.965 -0.001 0.458 1.00 65.62 85 TYR A O 1
ATOM 645 N N . ARG A 1 86 ? 17.280 1.334 -0.783 1.00 75.75 86 ARG A N 1
ATOM 646 C CA . ARG A 1 86 ? 16.371 2.482 -0.742 1.00 75.75 86 ARG A CA 1
ATOM 647 C C . ARG A 1 86 ? 15.264 2.320 -1.784 1.00 75.75 86 ARG A C 1
ATOM 649 O O . ARG A 1 86 ? 15.578 2.064 -2.951 1.00 75.75 86 ARG A O 1
ATOM 656 N N . PRO A 1 87 ? 13.988 2.509 -1.413 1.00 85.75 87 PRO A N 1
ATOM 657 C CA . PRO A 1 87 ? 12.932 2.557 -2.407 1.00 85.75 87 PRO A CA 1
ATOM 658 C C . PRO A 1 87 ? 13.108 3.769 -3.326 1.00 85.75 87 PRO A C 1
ATOM 660 O O . PRO A 1 87 ? 13.577 4.827 -2.901 1.00 85.75 87 PRO A O 1
ATOM 663 N N . ASP A 1 88 ? 12.732 3.614 -4.589 1.00 89.69 88 ASP A N 1
ATOM 664 C CA . ASP A 1 88 ? 12.905 4.652 -5.611 1.00 89.69 88 ASP A CA 1
ATOM 665 C C . ASP A 1 88 ? 11.986 5.851 -5.345 1.00 89.69 88 ASP A C 1
ATOM 667 O O . ASP A 1 88 ? 12.381 7.006 -5.512 1.00 89.69 88 ASP A O 1
ATOM 671 N N . TYR A 1 89 ? 10.786 5.576 -4.829 1.00 91.62 89 TYR A N 1
ATOM 672 C CA . TYR A 1 89 ? 9.889 6.579 -4.269 1.00 91.62 89 TYR A CA 1
ATOM 673 C C . TYR A 1 89 ? 9.647 6.300 -2.785 1.00 91.62 89 TYR A C 1
ATOM 675 O O . TYR A 1 89 ? 9.225 5.209 -2.405 1.00 91.62 89 TYR A O 1
ATOM 683 N N . PHE A 1 90 ? 9.882 7.301 -1.938 1.00 88.94 90 PHE A N 1
ATOM 684 C CA . PHE A 1 90 ? 9.576 7.234 -0.511 1.00 88.94 90 PHE A CA 1
ATOM 685 C C . PHE A 1 90 ? 8.866 8.500 -0.068 1.00 88.94 90 PHE A C 1
ATOM 687 O O . PHE A 1 90 ? 9.422 9.595 -0.170 1.00 88.94 90 PHE A O 1
ATOM 694 N N . ILE A 1 91 ? 7.654 8.340 0.446 1.00 86.88 91 ILE A N 1
ATOM 695 C CA . ILE A 1 91 ? 6.869 9.429 1.015 1.00 86.88 91 ILE A CA 1
ATOM 696 C C . ILE A 1 91 ? 6.579 9.068 2.460 1.00 86.88 91 ILE A C 1
ATOM 698 O O . ILE A 1 91 ? 6.030 8.008 2.742 1.00 86.88 91 ILE A O 1
ATOM 702 N N . ASN A 1 92 ? 6.953 9.953 3.378 1.00 82.31 92 ASN A N 1
ATOM 703 C CA . ASN A 1 92 ? 6.616 9.822 4.786 1.00 82.31 92 ASN A CA 1
ATOM 704 C C . ASN A 1 92 ? 5.672 10.961 5.166 1.00 82.31 92 ASN A C 1
ATOM 706 O O . ASN A 1 92 ? 6.006 12.129 4.965 1.00 82.31 92 ASN A O 1
ATOM 710 N N . GLY A 1 93 ? 4.496 10.639 5.697 1.00 77.50 93 GLY A N 1
ATOM 711 C CA . GLY A 1 93 ? 3.531 11.663 6.068 1.00 77.50 93 GLY A CA 1
ATOM 712 C C . GLY A 1 93 ? 2.224 11.113 6.620 1.00 77.50 93 GLY A C 1
ATOM 713 O O . GLY A 1 93 ? 1.835 9.975 6.371 1.00 77.50 93 GLY A O 1
ATOM 714 N N . SER A 1 94 ? 1.527 11.964 7.370 1.00 75.62 94 SER A N 1
ATOM 715 C CA . SER A 1 94 ? 0.176 11.692 7.870 1.00 75.62 94 SER A CA 1
ATOM 716 C C . SER A 1 94 ? -0.863 12.253 6.900 1.00 75.62 94 SER A C 1
ATOM 718 O O . SER A 1 94 ? -1.480 13.278 7.173 1.00 75.62 94 SER A O 1
ATOM 720 N N . LEU A 1 95 ? -1.010 11.601 5.747 1.00 87.69 95 LEU A N 1
ATOM 721 C CA . LEU A 1 95 ? -2.071 11.895 4.782 1.00 87.69 95 LEU A CA 1
ATOM 722 C C . LEU A 1 95 ? -3.270 10.967 4.998 1.00 87.69 95 LEU A C 1
ATOM 724 O O . LEU A 1 95 ? -3.102 9.859 5.512 1.00 87.69 95 LEU A O 1
ATOM 728 N N . SER A 1 96 ? -4.459 11.412 4.582 1.00 93.88 96 SER A N 1
ATOM 729 C CA . SER A 1 96 ? -5.656 10.562 4.546 1.00 93.88 96 SER A CA 1
ATOM 730 C C . SER A 1 96 ? -5.441 9.372 3.613 1.00 93.88 96 SER A C 1
ATOM 732 O O . SER A 1 96 ? -4.699 9.488 2.635 1.00 93.88 96 SER A O 1
ATOM 734 N N . LEU A 1 97 ? -6.107 8.243 3.881 1.00 95.56 97 LEU A N 1
ATOM 735 C CA . LEU A 1 97 ? -5.972 7.043 3.052 1.00 95.56 97 LEU A CA 1
ATOM 736 C C . LEU A 1 97 ? -6.265 7.332 1.571 1.00 95.56 97 LEU A C 1
ATOM 738 O O . LEU A 1 97 ? -5.483 6.921 0.720 1.00 95.56 97 LEU A O 1
ATOM 742 N N . GLN A 1 98 ? -7.312 8.109 1.266 1.00 96.94 98 GLN A N 1
ATOM 743 C CA . GLN A 1 98 ? -7.625 8.523 -0.107 1.00 96.94 98 GLN A CA 1
ATOM 744 C C . GLN A 1 98 ? -6.424 9.179 -0.801 1.00 96.94 98 GLN A C 1
ATOM 746 O O . GLN A 1 98 ? -6.057 8.765 -1.894 1.00 96.94 98 GLN A O 1
ATOM 751 N N . SER A 1 99 ? -5.754 10.142 -0.159 1.00 96.38 99 SER A N 1
ATOM 752 C CA . SER A 1 99 ? -4.587 10.802 -0.757 1.00 96.38 99 SER A CA 1
ATOM 753 C C . SER A 1 99 ? -3.397 9.857 -0.941 1.00 96.38 99 SER A C 1
ATOM 755 O O . SER A 1 99 ? -2.643 10.010 -1.901 1.00 96.38 99 SER A O 1
ATOM 757 N N . GLN A 1 100 ? -3.221 8.876 -0.049 1.00 96.56 100 GLN A N 1
ATOM 758 C CA . GLN A 1 100 ? -2.192 7.846 -0.227 1.00 96.56 100 GLN A CA 1
ATOM 759 C C . GLN A 1 100 ? -2.508 6.967 -1.446 1.00 96.56 100 GLN A C 1
ATOM 761 O O . GLN A 1 100 ? -1.630 6.720 -2.270 1.00 96.56 100 GLN A O 1
ATOM 766 N N . LEU A 1 101 ? -3.767 6.545 -1.603 1.00 97.56 101 LEU A N 1
ATOM 767 C CA . LEU A 1 101 ? -4.228 5.728 -2.730 1.00 97.56 101 LEU A CA 1
ATOM 768 C C . LEU A 1 101 ? -4.217 6.496 -4.061 1.00 97.56 101 LEU A C 1
ATOM 770 O O . LEU A 1 101 ? -3.843 5.932 -5.088 1.00 97.56 101 LEU A O 1
ATOM 774 N N . ASP A 1 102 ? -4.519 7.795 -4.057 1.00 97.06 102 ASP A N 1
ATOM 775 C CA . ASP A 1 102 ? -4.389 8.649 -5.243 1.00 97.06 102 ASP A CA 1
ATOM 776 C C . ASP A 1 102 ? -2.933 8.711 -5.730 1.00 97.06 102 ASP A C 1
ATOM 778 O O . ASP A 1 102 ? -2.671 8.702 -6.934 1.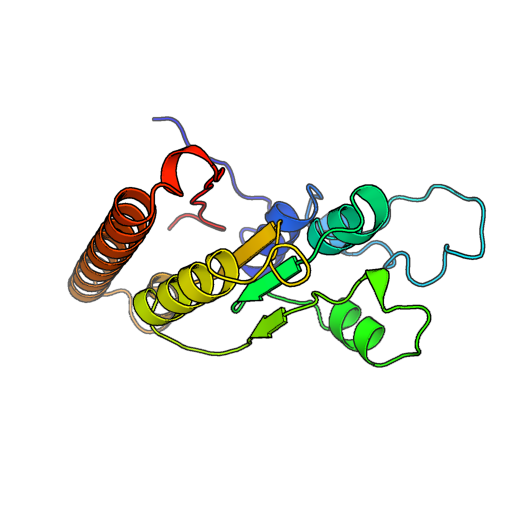00 97.06 102 ASP A O 1
ATOM 782 N N . MET A 1 103 ? -1.959 8.708 -4.814 1.00 96.50 103 MET A N 1
ATOM 783 C CA . MET A 1 103 ? -0.545 8.607 -5.185 1.00 96.50 103 MET A CA 1
ATOM 784 C C . MET A 1 103 ? -0.180 7.239 -5.754 1.00 96.50 103 MET A C 1
ATOM 786 O O . MET A 1 103 ? 0.601 7.177 -6.703 1.00 96.50 103 MET A O 1
ATOM 790 N N . VAL A 1 104 ? -0.773 6.153 -5.248 1.00 97.50 104 VAL A N 1
ATOM 791 C CA . VAL A 1 104 ? -0.618 4.822 -5.856 1.00 97.50 104 VAL A CA 1
ATOM 792 C C . VAL A 1 104 ? -1.103 4.837 -7.304 1.00 97.50 104 VAL A C 1
ATOM 794 O O . VAL A 1 104 ? -0.391 4.363 -8.187 1.00 97.50 104 VAL A O 1
ATOM 797 N N . LEU A 1 105 ? -2.262 5.439 -7.578 1.00 97.75 105 LEU A N 1
ATOM 798 C CA . LEU A 1 105 ? -2.778 5.575 -8.942 1.00 97.75 105 LEU A CA 1
ATOM 799 C C . LEU A 1 105 ? -1.838 6.403 -9.829 1.00 97.75 105 LEU A C 1
ATOM 801 O O . LEU A 1 105 ? -1.560 6.012 -10.962 1.00 97.75 105 LEU A O 1
ATOM 805 N N . GLN A 1 106 ? -1.275 7.497 -9.307 1.00 96.56 106 GLN A N 1
ATOM 806 C CA . GLN A 1 106 ? -0.272 8.288 -10.029 1.00 96.56 106 GLN A CA 1
ATOM 807 C C . GLN A 1 106 ? 1.002 7.487 -10.326 1.00 96.56 106 GLN A C 1
ATOM 809 O O . GLN A 1 106 ? 1.569 7.624 -11.410 1.00 96.56 106 GLN A O 1
ATOM 814 N N . TRP A 1 107 ? 1.466 6.653 -9.392 1.00 97.44 107 TRP A N 1
ATOM 815 C CA . TRP A 1 107 ? 2.610 5.766 -9.603 1.00 97.44 107 TRP A CA 1
ATOM 816 C C . TRP A 1 107 ? 2.329 4.707 -10.667 1.00 97.44 107 TRP A C 1
ATOM 818 O O . TRP A 1 107 ? 3.152 4.528 -11.564 1.00 97.44 107 TRP A O 1
ATOM 828 N N . LEU A 1 108 ? 1.162 4.062 -10.616 1.00 97.19 108 LEU A N 1
ATOM 829 C CA . LEU A 1 108 ? 0.733 3.076 -11.612 1.00 97.19 108 LEU A CA 1
ATOM 830 C C . LEU A 1 108 ? 0.532 3.701 -13.003 1.00 97.19 108 LEU A C 1
ATOM 832 O O . LEU A 1 108 ? 0.761 3.037 -14.010 1.00 97.19 108 LEU A O 1
ATOM 836 N N . GLY A 1 109 ? 0.176 4.986 -13.070 1.00 95.25 109 GLY A N 1
ATOM 837 C CA . GLY A 1 109 ? 0.033 5.744 -14.316 1.00 95.25 109 GLY A CA 1
ATOM 838 C C . GLY A 1 109 ? 1.349 6.191 -14.970 1.00 95.25 109 GLY A C 1
ATOM 839 O O . GLY A 1 109 ? 1.320 6.742 -16.070 1.00 95.25 109 GLY A O 1
ATOM 840 N N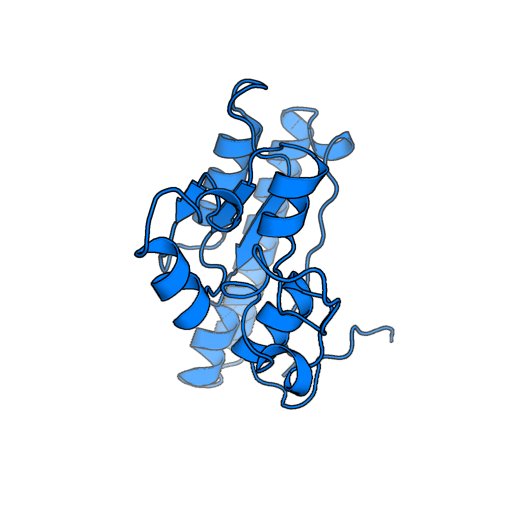 . LYS A 1 110 ? 2.514 5.979 -14.338 1.00 96.38 110 LYS A N 1
ATOM 841 C CA . LYS A 1 110 ? 3.817 6.358 -14.918 1.00 96.38 110 LYS A CA 1
ATOM 842 C C . LYS A 1 110 ? 4.161 5.531 -16.161 1.00 96.38 110 LYS A C 1
ATOM 844 O O . LYS A 1 110 ? 3.637 4.433 -16.361 1.00 96.38 110 LYS A O 1
ATOM 849 N N . SER A 1 111 ? 5.076 6.043 -16.988 1.00 96.25 111 SER A N 1
ATOM 850 C CA . SER A 1 111 ? 5.692 5.272 -18.076 1.00 96.25 111 SER A CA 1
ATOM 851 C C . SER A 1 111 ? 6.394 4.031 -17.528 1.00 96.25 111 SER A C 1
ATOM 853 O O . SER A 1 111 ? 6.850 4.045 -16.390 1.00 96.25 111 SER A O 1
ATOM 855 N N . GLU A 1 112 ? 6.519 2.981 -18.338 1.00 93.62 112 GLU A N 1
ATOM 856 C CA . GLU A 1 112 ? 7.108 1.693 -17.936 1.00 93.62 112 GLU A CA 1
ATOM 857 C C . GLU A 1 112 ? 8.454 1.845 -17.207 1.00 93.62 112 GLU A C 1
ATOM 859 O O . GLU A 1 112 ? 8.635 1.304 -16.123 1.00 93.62 112 GLU A O 1
ATOM 864 N N . SER A 1 113 ? 9.345 2.694 -17.727 1.00 95.00 113 SER A N 1
ATOM 865 C CA . SER A 1 113 ? 10.663 2.978 -17.142 1.00 95.00 113 SER A CA 1
ATOM 866 C C . SER A 1 113 ? 10.650 3.710 -15.796 1.00 95.00 113 SER A C 1
ATOM 868 O O . SER A 1 113 ? 11.703 3.854 -15.186 1.00 95.00 113 SER A O 1
ATOM 870 N N . LEU A 1 114 ? 9.500 4.223 -15.353 1.00 96.56 114 LEU A N 1
ATOM 871 C CA . LEU A 1 114 ? 9.324 4.963 -14.098 1.00 96.56 114 LEU A CA 1
ATOM 872 C C . LEU A 1 114 ? 8.237 4.347 -13.204 1.00 96.56 114 LEU A C 1
ATOM 874 O O . LEU A 1 114 ? 7.968 4.862 -12.119 1.00 96.56 114 LEU A O 1
ATOM 878 N N . ARG A 1 115 ? 7.569 3.284 -13.662 1.00 97.06 115 ARG A N 1
ATOM 879 C CA . ARG A 1 115 ? 6.421 2.687 -12.984 1.00 97.06 115 ARG A CA 1
ATOM 880 C C . ARG A 1 115 ? 6.898 1.699 -11.920 1.00 97.06 115 ARG A C 1
ATOM 882 O O . ARG A 1 115 ? 7.585 0.738 -12.262 1.00 97.06 115 ARG A O 1
ATOM 889 N N . PRO A 1 116 ? 6.524 1.884 -10.643 1.00 97.06 116 PRO A N 1
ATOM 890 C CA . PRO A 1 116 ? 6.839 0.909 -9.612 1.00 97.06 116 PRO A CA 1
ATOM 891 C C . PRO A 1 116 ? 6.125 -0.418 -9.868 1.00 97.06 116 PRO A C 1
ATOM 893 O O . PRO A 1 116 ? 4.926 -0.431 -10.141 1.00 97.06 116 PRO A O 1
ATOM 896 N N . GLY A 1 117 ? 6.852 -1.526 -9.740 1.00 96.69 117 GLY A N 1
ATOM 897 C CA . GLY A 1 117 ? 6.275 -2.875 -9.764 1.00 96.69 117 GLY A CA 1
ATOM 898 C C . GLY A 1 117 ? 5.972 -3.434 -8.371 1.00 96.69 117 GLY A C 1
ATOM 899 O O . GLY A 1 117 ? 5.280 -4.439 -8.248 1.00 96.69 117 GLY A O 1
ATOM 900 N N . LEU A 1 118 ? 6.447 -2.761 -7.320 1.00 96.88 118 LEU A N 1
ATOM 901 C CA . LEU A 1 118 ? 6.125 -3.061 -5.929 1.00 96.88 118 LEU A CA 1
ATOM 902 C C . LEU A 1 118 ? 5.793 -1.763 -5.192 1.00 96.88 118 LEU A C 1
ATOM 904 O O . LEU A 1 118 ? 6.589 -0.819 -5.183 1.00 96.88 118 LEU A O 1
ATOM 908 N N . ILE A 1 119 ? 4.613 -1.733 -4.573 1.00 97.12 119 ILE A N 1
ATOM 909 C CA . ILE A 1 119 ? 4.085 -0.570 -3.861 1.00 97.12 119 ILE A CA 1
ATOM 910 C C . ILE A 1 119 ? 3.634 -1.008 -2.469 1.00 97.12 119 ILE A C 1
ATOM 912 O O . ILE A 1 119 ? 2.844 -1.941 -2.345 1.00 97.12 119 ILE A O 1
ATOM 916 N N . LEU A 1 120 ? 4.130 -0.341 -1.427 1.00 95.62 120 LEU A N 1
ATOM 917 C CA . LEU A 1 120 ? 3.714 -0.568 -0.044 1.00 95.62 120 LEU A CA 1
ATOM 918 C C . LEU A 1 120 ? 3.116 0.720 0.521 1.00 95.62 120 LEU A C 1
ATOM 920 O O . LEU A 1 120 ? 3.736 1.781 0.446 1.00 95.62 120 LEU A O 1
ATOM 924 N N . VAL A 1 121 ? 1.928 0.620 1.111 1.00 95.31 121 VAL A N 1
ATOM 925 C CA . VAL A 1 121 ? 1.211 1.740 1.732 1.00 95.31 121 VAL A CA 1
ATOM 926 C C . VAL A 1 121 ? 0.848 1.353 3.154 1.00 95.31 121 VAL A C 1
ATOM 928 O O . VAL A 1 121 ? 0.319 0.268 3.382 1.00 95.31 121 VAL A O 1
ATOM 931 N N . ASN A 1 122 ? 1.135 2.234 4.106 1.00 93.50 122 ASN A N 1
ATOM 932 C CA . ASN A 1 122 ? 0.779 2.043 5.503 1.00 93.50 122 ASN A CA 1
ATOM 933 C C . ASN A 1 122 ? -0.132 3.174 5.986 1.00 93.50 122 ASN A C 1
ATOM 935 O O . ASN A 1 122 ? 0.231 4.353 5.942 1.00 93.50 122 ASN A O 1
ATOM 939 N N . TYR A 1 123 ? -1.294 2.783 6.502 1.00 93.31 123 TYR A N 1
ATOM 940 C CA . TYR A 1 123 ? -2.292 3.684 7.048 1.00 93.31 123 TYR A CA 1
ATOM 941 C C . TYR A 1 123 ? -2.528 3.399 8.530 1.00 93.31 123 TYR A C 1
ATOM 943 O O . TYR A 1 123 ? -2.926 2.303 8.907 1.00 93.31 123 TYR A O 1
ATOM 951 N N . ASP A 1 124 ? -2.312 4.405 9.376 1.00 89.75 124 ASP A N 1
ATOM 952 C CA . ASP A 1 124 ? -2.351 4.282 10.835 1.00 89.75 124 ASP A CA 1
ATOM 953 C C . ASP A 1 124 ? -3.548 5.008 11.481 1.00 89.75 124 ASP A C 1
ATOM 955 O O . ASP A 1 124 ? -3.548 5.241 12.692 1.00 89.75 124 ASP A O 1
ATOM 959 N N . GLY A 1 125 ? -4.573 5.368 10.695 1.00 88.75 125 GLY A N 1
ATOM 960 C CA . GLY A 1 125 ? -5.737 6.142 11.149 1.00 88.75 125 GLY A CA 1
ATOM 961 C C . GLY A 1 125 ? -6.495 5.486 12.307 1.00 88.75 125 GLY A C 1
ATOM 962 O O . GLY A 1 125 ? -6.629 6.088 13.375 1.00 88.75 125 GLY A O 1
ATOM 963 N N . LEU A 1 126 ? -6.888 4.215 12.153 1.00 88.31 126 LEU A N 1
ATOM 964 C CA . LEU A 1 126 ? -7.577 3.452 13.208 1.00 88.31 126 LEU A CA 1
ATOM 965 C C . LEU A 1 126 ? -6.742 3.350 14.487 1.00 88.31 126 LEU A C 1
ATOM 967 O O . LEU A 1 126 ? -7.236 3.630 15.578 1.00 88.31 126 LEU A O 1
ATOM 971 N N . ARG A 1 127 ? -5.451 3.030 14.350 1.00 86.00 127 ARG A N 1
ATOM 972 C CA . ARG A 1 127 ? -4.507 2.956 15.472 1.00 86.00 127 ARG A CA 1
ATOM 973 C C . ARG A 1 127 ? -4.400 4.298 16.199 1.00 86.00 127 ARG A C 1
ATOM 975 O O . ARG A 1 127 ? -4.400 4.338 17.426 1.00 86.00 127 ARG A O 1
ATOM 982 N N . LYS A 1 128 ? -4.324 5.415 15.468 1.00 87.19 128 LYS A N 1
ATOM 983 C CA . LYS A 1 128 ? -4.279 6.765 16.054 1.00 87.19 128 LYS A CA 1
ATOM 984 C C . LYS A 1 128 ? -5.533 7.090 16.865 1.00 87.19 128 LYS A C 1
ATOM 986 O O . LYS A 1 128 ? -5.414 7.765 17.887 1.00 87.19 128 LYS A O 1
ATOM 991 N N . ILE A 1 129 ? -6.706 6.636 16.426 1.00 87.19 129 ILE A N 1
ATOM 992 C CA . ILE A 1 129 ? -7.964 6.800 17.167 1.00 87.19 129 ILE A CA 1
ATOM 993 C C . ILE A 1 129 ? -7.929 5.945 18.438 1.00 87.19 129 ILE A C 1
ATOM 995 O O . ILE A 1 129 ? -8.083 6.482 19.536 1.00 87.19 129 ILE A O 1
ATOM 999 N N . ALA A 1 130 ? -7.622 4.651 18.300 1.00 84.06 130 ALA A N 1
ATOM 1000 C CA . ALA A 1 130 ? -7.558 3.703 19.411 1.00 84.06 130 ALA A CA 1
ATOM 1001 C C . ALA A 1 130 ? -6.592 4.152 20.523 1.00 84.06 130 ALA A C 1
ATOM 1003 O O . ALA A 1 130 ? -6.957 4.154 21.699 1.00 84.06 130 ALA A O 1
ATOM 1004 N N . LEU A 1 131 ? -5.396 4.628 20.154 1.00 84.44 131 LEU A N 1
ATOM 1005 C CA . LEU A 1 131 ? -4.380 5.104 21.100 1.00 84.44 131 LEU A CA 1
ATOM 1006 C C . LEU A 1 131 ? -4.756 6.408 21.817 1.00 84.44 131 LEU A C 1
ATOM 1008 O O . LEU A 1 131 ? -4.274 6.653 22.922 1.00 84.44 131 LEU A O 1
ATOM 1012 N N . LYS A 1 132 ? -5.564 7.278 21.197 1.00 83.62 132 LYS A N 1
ATOM 1013 C CA . LYS A 1 132 ? -5.971 8.550 21.815 1.00 83.62 132 LYS A CA 1
ATOM 1014 C C . LYS A 1 132 ? -7.067 8.325 22.842 1.00 83.62 132 LYS A C 1
ATOM 1016 O O . LYS A 1 132 ? -6.911 8.715 23.999 1.00 83.62 132 LYS A O 1
ATOM 1021 N N . ARG A 1 133 ? -8.190 7.768 22.391 1.00 76.19 133 ARG A N 1
ATOM 1022 C CA . ARG A 1 133 ? -9.374 7.431 23.183 1.00 76.19 133 ARG A CA 1
ATOM 1023 C C . ARG A 1 133 ? -10.156 6.401 22.389 1.00 76.19 133 ARG A C 1
ATOM 1025 O O . ARG A 1 133 ? -10.657 6.722 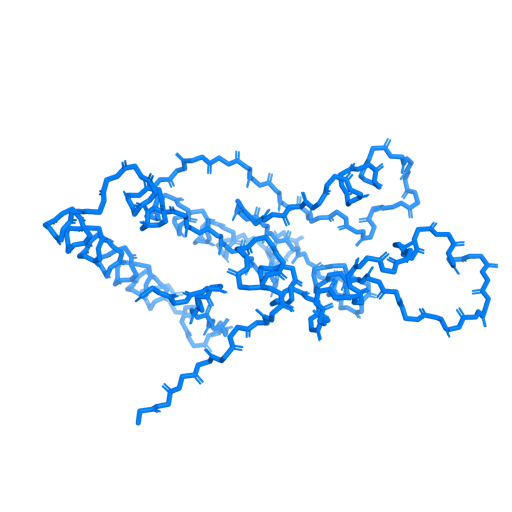21.317 1.00 76.19 133 ARG A O 1
ATOM 1032 N N . TYR A 1 134 ? -10.302 5.196 22.926 1.00 78.00 134 TYR A N 1
ATOM 1033 C CA . TYR A 1 134 ? -11.167 4.205 22.304 1.00 78.00 134 TYR A CA 1
ATOM 1034 C C . TYR A 1 134 ? -12.608 4.740 22.256 1.00 78.00 134 TYR A C 1
ATOM 1036 O O . TYR A 1 134 ? -13.290 4.834 23.278 1.00 78.00 134 TYR A O 1
ATOM 1044 N N . ASN A 1 135 ? -13.052 5.134 21.063 1.00 86.44 135 ASN A N 1
ATOM 1045 C CA . ASN A 1 135 ? -14.388 5.647 20.802 1.00 86.44 135 ASN A CA 1
ATOM 1046 C C . ASN A 1 135 ? -14.987 4.867 19.633 1.00 86.44 135 ASN A C 1
ATOM 1048 O O . ASN A 1 135 ? -14.576 5.019 18.484 1.00 86.44 135 ASN A O 1
ATOM 1052 N N . GLN A 1 136 ? -15.995 4.048 19.931 1.00 87.50 136 GLN A N 1
ATOM 1053 C CA . GLN A 1 136 ? -16.641 3.184 18.946 1.00 87.50 136 GLN A CA 1
ATOM 1054 C C . GLN A 1 136 ? -17.250 3.969 17.775 1.00 87.50 136 GLN A C 1
ATOM 1056 O O . GLN A 1 136 ? -17.255 3.478 16.648 1.00 87.50 136 GLN A O 1
ATOM 1061 N N . SER A 1 137 ? -17.748 5.187 18.016 1.00 91.88 137 SER A N 1
ATOM 1062 C CA . SER A 1 137 ? -18.291 6.028 16.949 1.00 91.88 137 SER A CA 1
ATOM 1063 C C . SER A 1 137 ? -17.193 6.550 16.028 1.00 91.88 137 SER A C 1
ATOM 1065 O O . SER A 1 137 ? -17.404 6.591 14.822 1.00 91.88 137 SER A O 1
ATOM 1067 N N . GLU A 1 138 ? -16.034 6.934 16.568 1.00 91.62 138 GLU A N 1
ATOM 1068 C CA . GLU A 1 138 ? -14.893 7.388 15.761 1.00 91.62 138 GLU A CA 1
ATOM 1069 C C . GLU A 1 138 ? -14.293 6.230 14.963 1.00 91.62 138 GLU A C 1
ATOM 1071 O O . GLU A 1 138 ? -14.079 6.377 13.766 1.00 91.62 138 GLU A O 1
ATOM 1076 N N . ILE A 1 139 ? -14.129 5.056 15.583 1.00 91.12 139 ILE A N 1
ATOM 1077 C CA . ILE A 1 139 ? -13.684 3.832 14.898 1.00 91.12 139 ILE A CA 1
ATOM 1078 C C . ILE A 1 139 ? -14.642 3.476 13.758 1.00 91.12 139 ILE A C 1
ATOM 1080 O O . ILE A 1 139 ? -14.208 3.176 12.649 1.00 91.12 139 ILE A O 1
ATOM 1084 N N . ARG A 1 140 ? -15.957 3.532 14.000 1.00 92.75 140 ARG A N 1
ATOM 1085 C CA . ARG A 1 140 ? -16.954 3.250 12.963 1.00 92.75 140 ARG A CA 1
ATOM 1086 C C . ARG A 1 140 ? -16.886 4.258 11.817 1.00 92.75 140 ARG A C 1
ATOM 1088 O O . ARG A 1 140 ? -16.974 3.846 10.665 1.00 92.75 140 ARG A O 1
ATOM 1095 N N . SER A 1 141 ? -16.747 5.546 12.120 1.00 94.31 141 SER A N 1
ATOM 1096 C CA . SER A 1 141 ? -16.579 6.582 11.097 1.00 94.31 141 SER A CA 1
ATOM 1097 C C . SER A 1 141 ? -15.310 6.353 10.278 1.00 94.31 141 SER A C 1
ATOM 1099 O O . SER A 1 141 ? -15.357 6.413 9.057 1.00 94.31 141 SER A O 1
ATOM 1101 N N . GLU A 1 142 ? -14.205 6.008 10.933 1.00 93.94 142 GLU A N 1
ATOM 1102 C CA . GLU A 1 142 ? -12.929 5.726 10.279 1.00 93.94 142 GLU A CA 1
ATOM 1103 C C . GLU A 1 142 ? -13.000 4.498 9.363 1.00 93.94 142 GLU A C 1
ATOM 1105 O O . GLU A 1 142 ? -12.511 4.534 8.238 1.00 93.94 142 GLU A O 1
ATOM 1110 N N . LEU A 1 143 ? -13.669 3.425 9.798 1.00 94.56 143 LEU A N 1
ATOM 1111 C CA . LEU A 1 143 ? -13.906 2.245 8.962 1.00 94.56 143 LEU A CA 1
ATOM 1112 C C . LEU A 1 143 ? -14.737 2.576 7.715 1.00 94.56 143 LEU A C 1
ATOM 1114 O O . LEU A 1 143 ? -14.452 2.048 6.643 1.00 94.56 143 LEU A O 1
ATOM 1118 N N . ILE A 1 144 ? -15.734 3.461 7.835 1.00 96.56 144 ILE A N 1
ATOM 1119 C CA . ILE A 1 144 ? -16.523 3.933 6.687 1.00 96.56 144 ILE A CA 1
ATOM 1120 C C . ILE A 1 144 ? -15.641 4.725 5.713 1.00 96.56 144 ILE A C 1
ATOM 1122 O O . ILE A 1 144 ? -15.762 4.549 4.503 1.00 96.56 144 ILE A O 1
ATOM 1126 N N . GLU A 1 145 ? -14.748 5.581 6.210 1.00 95.94 145 GLU A N 1
ATOM 1127 C CA . GLU A 1 145 ? -13.824 6.337 5.356 1.00 95.94 145 GLU A CA 1
ATOM 1128 C C . GLU A 1 145 ? -12.788 5.434 4.672 1.00 95.94 145 GLU A C 1
ATOM 1130 O O . GLU A 1 145 ? -12.455 5.656 3.504 1.00 95.94 145 GLU A O 1
ATOM 1135 N N . ILE A 1 146 ? -12.324 4.379 5.351 1.00 96.19 146 ILE A N 1
ATOM 1136 C CA . ILE A 1 146 ? -11.452 3.362 4.751 1.00 96.19 146 ILE A CA 1
ATOM 1137 C C . ILE A 1 146 ? -12.176 2.638 3.613 1.00 96.19 146 ILE A C 1
ATOM 1139 O O . ILE A 1 146 ? -11.638 2.562 2.510 1.00 96.19 146 ILE A O 1
ATOM 1143 N N . ASP A 1 147 ? -13.396 2.156 3.858 1.00 97.88 147 ASP A N 1
ATOM 1144 C CA . ASP A 1 147 ? -14.217 1.457 2.862 1.00 97.88 147 ASP A CA 1
ATOM 1145 C C . ASP A 1 147 ? -14.471 2.330 1.622 1.00 97.88 147 ASP A C 1
ATOM 1147 O O . ASP A 1 147 ? -14.188 1.914 0.500 1.00 97.88 147 ASP A O 1
ATOM 1151 N N . ARG A 1 148 ? -14.868 3.596 1.819 1.00 98.12 148 ARG A N 1
ATOM 1152 C CA . ARG A 1 148 ? -15.051 4.569 0.725 1.00 98.12 148 ARG A CA 1
ATOM 1153 C C . ARG A 1 148 ? -13.769 4.831 -0.061 1.00 98.12 148 ARG A C 1
ATOM 1155 O O . ARG A 1 148 ? -13.814 4.938 -1.287 1.00 98.12 148 ARG A O 1
ATOM 1162 N N . SER A 1 149 ? -12.636 4.955 0.630 1.00 98.25 149 SER A N 1
ATOM 1163 C CA . SER A 1 149 ? -11.343 5.203 -0.017 1.00 98.25 149 SER A CA 1
ATOM 1164 C C . SER A 1 149 ? -10.914 4.011 -0.873 1.00 98.25 149 SER A C 1
ATOM 1166 O O . SER A 1 149 ? -10.421 4.187 -1.989 1.00 98.25 149 SER A O 1
ATOM 1168 N N . LEU A 1 150 ? -11.132 2.791 -0.372 1.00 98.19 150 LEU A N 1
ATOM 1169 C CA . LEU A 1 150 ? -10.859 1.561 -1.110 1.00 98.19 150 LEU A CA 1
ATOM 1170 C C . LEU A 1 150 ? -11.795 1.411 -2.313 1.00 98.19 150 LEU A C 1
ATOM 1172 O O . LEU A 1 150 ? -11.307 1.124 -3.402 1.00 98.19 150 LEU A O 1
ATOM 1176 N N . ASP A 1 151 ? -13.098 1.662 -2.158 1.00 98.31 151 ASP A N 1
ATOM 1177 C CA . ASP A 1 151 ? -14.064 1.628 -3.265 1.00 98.31 151 ASP A CA 1
ATOM 1178 C C . ASP A 1 151 ? -13.662 2.594 -4.390 1.00 98.31 151 ASP A C 1
ATOM 1180 O O . ASP A 1 151 ? -13.533 2.195 -5.549 1.00 98.31 151 ASP A O 1
ATOM 1184 N N . SER A 1 152 ? -13.333 3.843 -4.040 1.00 98.19 152 SER A N 1
ATOM 1185 C CA . SER A 1 152 ? -12.816 4.841 -4.984 1.00 98.19 152 SER A CA 1
ATOM 1186 C C . SER A 1 152 ? -11.548 4.358 -5.699 1.00 98.19 152 SER A C 1
ATOM 1188 O O . SER A 1 152 ? -11.432 4.481 -6.922 1.00 98.19 152 SER A O 1
ATOM 1190 N N . PHE A 1 153 ? -10.602 3.770 -4.963 1.00 98.38 153 PHE A N 1
ATOM 1191 C CA . PHE A 1 153 ? -9.361 3.243 -5.524 1.00 98.38 153 PHE A CA 1
ATOM 1192 C C . PHE A 1 153 ? -9.605 2.083 -6.499 1.00 98.38 153 PHE A C 1
ATOM 1194 O O . PHE A 1 153 ? -9.114 2.120 -7.629 1.00 98.38 153 PHE A O 1
ATOM 1201 N N . PHE A 1 154 ? -10.409 1.089 -6.116 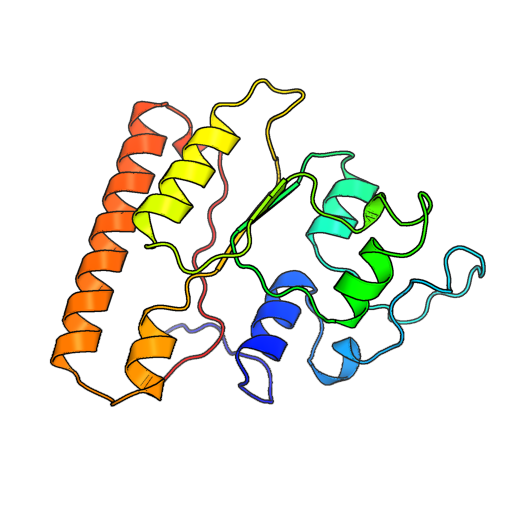1.00 98.38 154 PHE A N 1
ATOM 1202 C CA . PHE A 1 154 ? -10.742 -0.043 -6.982 1.00 98.38 154 PHE A CA 1
ATOM 1203 C C . PHE A 1 154 ? -11.548 0.386 -8.209 1.00 98.38 154 PHE A C 1
ATOM 1205 O O . PHE A 1 154 ? -11.280 -0.092 -9.313 1.00 98.38 154 PHE A O 1
ATOM 1212 N N . LEU A 1 155 ? -12.477 1.334 -8.056 1.00 98.25 155 LEU A N 1
ATOM 1213 C CA . LEU A 1 155 ? -13.226 1.906 -9.170 1.00 98.25 155 LEU A CA 1
ATOM 1214 C C . LEU A 1 155 ? -12.299 2.617 -10.162 1.00 98.25 155 LEU A C 1
ATOM 1216 O O . LEU A 1 155 ? -12.481 2.491 -11.373 1.00 98.25 155 LEU A O 1
ATOM 1220 N N . GLN A 1 156 ? -11.294 3.345 -9.673 1.00 98.19 156 GLN A N 1
ATOM 1221 C CA . GLN A 1 156 ? -10.295 3.978 -10.531 1.00 98.19 156 GLN A CA 1
ATOM 1222 C C . GLN A 1 156 ? -9.404 2.942 -11.224 1.00 98.19 156 GLN A C 1
ATOM 1224 O O . GLN A 1 156 ? -9.193 3.054 -12.429 1.00 98.19 156 GLN A O 1
ATOM 1229 N N . LEU A 1 157 ? -8.939 1.899 -10.531 1.00 97.88 157 LEU A N 1
ATOM 1230 C CA . LEU A 1 157 ? -8.191 0.808 -11.168 1.00 97.88 157 LEU A CA 1
ATOM 1231 C C . LEU A 1 157 ? -9.004 0.106 -12.259 1.00 97.88 157 LEU A C 1
ATOM 1233 O O . LEU A 1 157 ? -8.464 -0.198 -13.321 1.00 97.88 157 LEU A O 1
ATOM 1237 N N . TYR A 1 158 ? -10.294 -0.131 -12.008 1.00 97.88 158 TYR A N 1
ATOM 1238 C CA . TYR A 1 158 ? -11.209 -0.730 -12.976 1.00 97.88 158 TYR A CA 1
ATOM 1239 C C . TYR A 1 158 ? -11.402 0.172 -14.198 1.00 97.88 158 TYR A C 1
ATOM 1241 O O . TYR A 1 158 ? -11.234 -0.277 -15.323 1.00 97.88 158 TYR A O 1
ATOM 1249 N N . ARG A 1 159 ? -11.684 1.466 -13.992 1.00 97.50 159 ARG A N 1
ATOM 1250 C CA . ARG A 1 159 ? -11.895 2.441 -15.080 1.00 97.50 159 ARG A CA 1
ATOM 1251 C C . ARG A 1 159 ? -10.670 2.669 -15.963 1.00 97.50 159 ARG A C 1
ATOM 1253 O O . ARG A 1 159 ? -10.832 3.145 -17.080 1.00 97.50 159 ARG A O 1
ATOM 1260 N N . ASN A 1 160 ? -9.476 2.387 -15.451 1.00 95.81 160 ASN A N 1
ATOM 1261 C CA . ASN A 1 160 ? -8.226 2.495 -16.200 1.00 95.81 160 ASN A CA 1
ATOM 1262 C C . ASN A 1 160 ? -7.758 1.143 -16.774 1.00 95.81 160 ASN A C 1
ATOM 1264 O O . ASN A 1 160 ? -6.641 1.072 -17.275 1.00 95.81 160 ASN A O 1
ATOM 1268 N N . ASP A 1 161 ? -8.565 0.078 -16.675 1.00 95.94 161 ASP A N 1
ATOM 1269 C CA . ASP A 1 161 ? -8.224 -1.289 -17.104 1.00 95.94 161 ASP A CA 1
ATOM 1270 C C . ASP A 1 161 ? -6.950 -1.862 -16.439 1.00 95.94 161 ASP A C 1
ATOM 1272 O O . ASP A 1 161 ? -6.290 -2.752 -16.970 1.00 95.94 161 ASP A O 1
ATOM 1276 N N . ILE A 1 162 ? -6.601 -1.374 -15.241 1.00 95.56 162 ILE A N 1
ATOM 1277 C CA . ILE A 1 162 ? -5.407 -1.795 -14.483 1.00 95.56 162 ILE A CA 1
ATOM 1278 C C . ILE A 1 162 ? -5.753 -2.883 -13.462 1.00 95.56 162 ILE A C 1
ATOM 1280 O O . ILE A 1 162 ? -4.879 -3.658 -13.080 1.00 95.56 162 ILE A O 1
ATOM 1284 N N . LEU A 1 163 ? -7.014 -2.972 -13.019 1.00 94.81 163 LEU A N 1
ATOM 1285 C CA . LEU A 1 163 ? -7.418 -3.864 -11.923 1.00 94.81 163 LEU A CA 1
ATOM 1286 C C . LEU A 1 163 ? -7.027 -5.334 -12.160 1.00 94.81 163 LEU A C 1
ATOM 1288 O O . LEU A 1 163 ? -6.578 -5.997 -11.232 1.00 94.81 163 LEU A O 1
ATOM 1292 N N . GLY A 1 164 ? -7.144 -5.831 -13.395 1.00 94.38 164 GLY A N 1
ATOM 1293 C CA . GLY A 1 164 ? -6.745 -7.200 -13.756 1.00 94.38 164 GLY A CA 1
ATOM 1294 C C . GLY A 1 164 ? -5.232 -7.416 -13.891 1.00 94.38 164 GLY A C 1
ATOM 1295 O O . GLY A 1 164 ? -4.792 -8.546 -14.079 1.00 94.38 164 GLY A O 1
ATOM 1296 N N . CYS A 1 165 ? -4.435 -6.350 -13.813 1.00 93.94 165 CYS A N 1
ATOM 1297 C CA . CYS A 1 165 ? -2.985 -6.365 -14.002 1.00 93.94 165 CYS A CA 1
ATOM 1298 C C . CYS A 1 165 ? -2.204 -6.203 -12.692 1.00 93.94 165 CYS A C 1
ATOM 1300 O O . CYS A 1 165 ? -0.975 -6.265 -12.709 1.00 93.94 165 CYS A O 1
ATOM 1302 N N . VAL A 1 166 ? -2.887 -5.969 -11.568 1.00 95.88 166 VAL A N 1
ATOM 1303 C CA . VAL A 1 166 ? -2.257 -5.719 -10.268 1.00 95.88 166 VAL A CA 1
ATOM 1304 C C . VAL A 1 166 ? -2.659 -6.773 -9.246 1.00 95.88 166 VAL A C 1
ATOM 1306 O O . VAL A 1 166 ? -3.819 -7.160 -9.144 1.00 95.88 166 VAL A O 1
ATOM 1309 N N . ASN A 1 167 ? -1.687 -7.207 -8.445 1.00 97.62 167 ASN A N 1
ATOM 1310 C CA . ASN A 1 167 ? -1.935 -8.037 -7.272 1.00 97.62 167 ASN A CA 1
ATOM 1311 C C . ASN A 1 167 ? -2.020 -7.127 -6.048 1.00 97.62 167 ASN A C 1
ATOM 1313 O O . ASN A 1 167 ? -1.069 -6.403 -5.754 1.00 97.62 167 ASN A O 1
ATOM 1317 N N . ILE A 1 168 ? -3.151 -7.158 -5.345 1.00 97.00 168 ILE A N 1
ATOM 1318 C CA . ILE A 1 168 ? -3.408 -6.290 -4.192 1.00 97.00 168 ILE A CA 1
ATOM 1319 C C . ILE A 1 168 ? -3.590 -7.156 -2.949 1.00 97.00 168 ILE A C 1
ATOM 1321 O O . ILE A 1 168 ? -4.420 -8.063 -2.929 1.00 97.00 168 ILE A O 1
ATOM 1325 N N . ALA A 1 169 ? -2.830 -6.841 -1.903 1.00 96.31 169 ALA A N 1
ATOM 1326 C CA . ALA A 1 169 ? -2.988 -7.413 -0.574 1.00 96.31 169 ALA A CA 1
ATOM 1327 C C . ALA A 1 169 ? -3.350 -6.299 0.413 1.00 96.31 169 ALA A C 1
ATOM 1329 O O . ALA A 1 169 ? -2.623 -5.315 0.536 1.00 96.31 169 ALA A O 1
ATOM 1330 N N . ILE A 1 170 ? -4.471 -6.466 1.117 1.00 94.94 170 ILE A N 1
ATOM 1331 C CA . ILE A 1 170 ? -4.891 -5.591 2.216 1.00 94.94 170 ILE A CA 1
ATOM 1332 C C . ILE A 1 170 ? -4.733 -6.396 3.500 1.00 94.94 170 ILE A C 1
ATOM 1334 O O . ILE A 1 170 ? -5.361 -7.441 3.665 1.00 94.94 170 ILE A O 1
ATOM 1338 N N . VAL A 1 171 ? -3.858 -5.930 4.386 1.00 93.31 171 VAL A N 1
ATOM 1339 C CA . VAL A 1 171 ? -3.474 -6.638 5.611 1.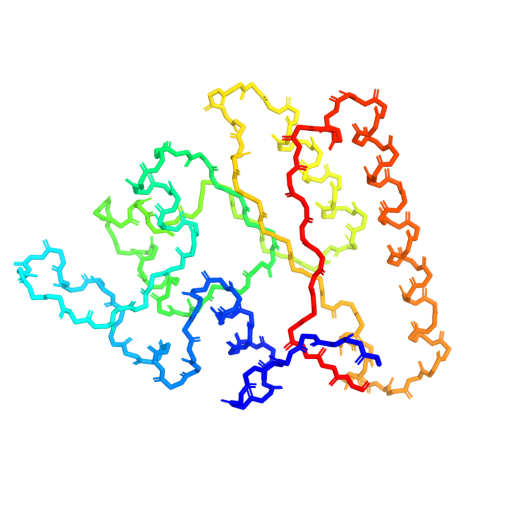00 93.31 171 VAL A CA 1
ATOM 1340 C C . VAL A 1 171 ? -3.482 -5.687 6.801 1.00 93.31 171 VAL A C 1
ATOM 1342 O O . VAL A 1 171 ? -3.321 -4.480 6.635 1.00 93.31 171 VAL A O 1
ATOM 1345 N N . SER A 1 172 ? -3.655 -6.247 7.998 1.00 90.94 172 SER A N 1
ATOM 1346 C CA . SER A 1 172 ? -3.473 -5.540 9.267 1.00 90.94 172 SER A CA 1
ATOM 1347 C C . SER A 1 172 ? -2.237 -6.086 9.972 1.00 90.94 172 SER A C 1
ATOM 1349 O O . SER A 1 172 ? -1.984 -7.290 9.938 1.00 90.94 172 SER A O 1
ATOM 1351 N N . ASP A 1 173 ? -1.475 -5.211 10.616 1.00 87.19 173 ASP A N 1
ATOM 1352 C CA . ASP A 1 173 ? -0.297 -5.562 11.409 1.00 87.19 173 ASP A CA 1
ATOM 1353 C C . ASP A 1 173 ? -0.664 -6.120 12.791 1.00 87.19 173 ASP A C 1
ATOM 1355 O O . ASP A 1 173 ? 0.104 -6.864 13.394 1.00 87.19 173 ASP A O 1
ATOM 1359 N N . GLN A 1 174 ? -1.846 -5.788 13.298 1.00 82.88 174 GLN A N 1
ATOM 1360 C CA . GLN A 1 174 ? -2.375 -6.286 14.563 1.00 82.88 174 GLN A CA 1
ATOM 1361 C C . GLN A 1 174 ? -3.911 -6.284 14.539 1.00 82.88 174 GLN A C 1
ATOM 1363 O O . GLN A 1 174 ? -4.535 -5.609 13.719 1.00 82.88 174 GLN A O 1
ATOM 1368 N N . GLY A 1 175 ? -4.520 -7.070 15.424 1.00 75.00 175 GLY A N 1
ATOM 1369 C CA . GLY A 1 175 ? -5.948 -6.986 15.731 1.00 75.00 175 GLY A CA 1
ATOM 1370 C C . GLY A 1 175 ? -6.141 -6.384 17.120 1.00 75.00 175 GLY A C 1
ATOM 1371 O O . GLY A 1 175 ? -5.311 -6.623 17.998 1.00 75.00 175 GLY A O 1
ATOM 1372 N N . GLU A 1 176 ? -7.222 -5.627 17.297 1.00 62.06 176 GLU A N 1
ATOM 1373 C CA . GLU A 1 176 ? -7.742 -5.185 18.600 1.00 62.06 176 GLU A CA 1
ATOM 1374 C C . GLU A 1 176 ? -9.114 -5.814 18.858 1.00 62.06 176 GLU A C 1
ATOM 1376 O O . GLU A 1 176 ? -9.896 -5.941 17.884 1.00 62.06 176 GLU A O 1
#

Foldseek 3Di:
DDDDDAAPVLDLLQLLLCVFFVDGSVLQPPPACLPPVPPPDDDSHRAGNQLVCCVPVVFAEEEAQRDDDPNLVVLVVDDPVSVSRDHPHYHHDQDQLLVQLVVLVVLCPDDRVRRGPYYYHDHCLLVVCVVVPPDPVSNVVSVVSVVVSVVVSCVSCVVVVNNVVDDDDDDDNHDD

pLDDT: mean 82.03, std 17.2, range [39.59, 98.38]

Secondary structure (DSSP, 8-state):
---PPPPSS--HHHHHHHHHHS--HHHHTSPPGGGGGG----------HHHHHHHHH--EEEEES----HHHHHHHHS-GGGTTTS-SEEE-----HHHHHHHHHHHHTS-GGG-EEEEEE---HHHHHHHH---HHHHHHHHHHHHHHHHHHHHHHHHTT-GGG-------S---

Radius of gyration: 17.61 Å; chains: 1; bounding box: 50×29×41 Å

Organism: Dictyocaulus viviparus (NCBI:txid29172)

InterPro domains:
  IPR002591 Type I phosphodiesterase/nucleotide pyrophosphatase/phosphate transferase [PF01663] (40-175)
  IPR017850 Alkaline-phosphatase-like, core domain superfamily [G3DSA:3.40.720.10] (1-176)
  IPR017850 Alkaline-phosphatase-like, core domain superfamily [SSF53649] (4-175)